Protein AF-A0A3P8L038-F1 (afdb_monomer_lite)

pLDDT: mean 95.34, std 8.79, range [51.38, 98.75]

Structure (mmCIF, N/CA/C/O backbone):
data_AF-A0A3P8L038-F1
#
_entry.id   AF-A0A3P8L038-F1
#
loop_
_atom_site.group_PDB
_atom_site.id
_atom_site.type_symbol
_atom_site.label_atom_id
_atom_site.label_alt_id
_atom_site.label_comp_id
_atom_site.label_asym_id
_atom_site.label_entity_id
_atom_site.label_seq_id
_atom_site.pdbx_PDB_ins_code
_atom_site.Cartn_x
_atom_site.Cartn_y
_atom_site.Cartn_z
_atom_site.occupancy
_atom_site.B_iso_or_equiv
_atom_site.auth_seq_id
_atom_site.auth_comp_id
_atom_site.auth_asym_id
_atom_site.auth_atom_id
_atom_site.pdbx_PDB_model_num
ATOM 1 N N . MET A 1 1 ? 19.004 14.419 -22.879 1.00 51.38 1 MET A N 1
ATOM 2 C CA . MET A 1 1 ? 19.322 14.757 -21.476 1.00 51.38 1 MET A CA 1
ATOM 3 C C . MET A 1 1 ? 18.644 13.710 -20.596 1.00 51.38 1 MET A C 1
ATOM 5 O O . MET A 1 1 ? 17.425 13.726 -20.511 1.00 51.38 1 MET A O 1
ATOM 9 N N . MET A 1 2 ? 19.384 12.719 -20.089 1.00 60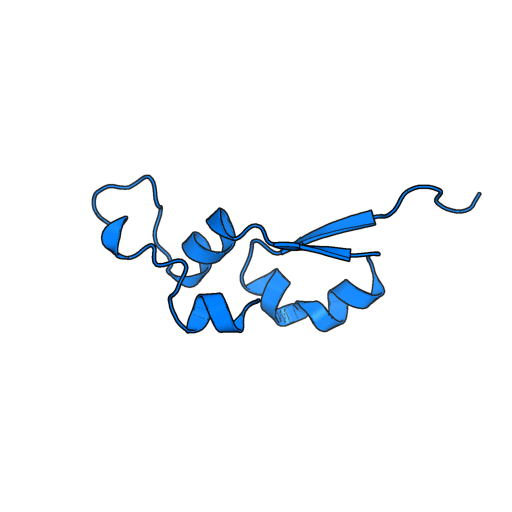.69 2 MET A N 1
ATOM 10 C CA . MET A 1 2 ? 18.814 11.617 -19.294 1.00 60.69 2 MET A CA 1
ATOM 11 C C . MET A 1 2 ? 18.452 12.101 -17.883 1.00 60.69 2 MET A C 1
ATOM 13 O O . MET A 1 2 ? 19.142 12.951 -17.328 1.00 60.69 2 MET A O 1
ATOM 17 N N . ARG A 1 3 ? 17.340 11.599 -17.340 1.00 65.56 3 ARG A N 1
ATOM 18 C CA . ARG A 1 3 ? 16.770 11.964 -16.034 1.00 65.56 3 ARG A CA 1
ATOM 19 C C . ARG A 1 3 ? 17.744 11.549 -14.915 1.00 65.56 3 ARG A C 1
ATOM 21 O O . ARG A 1 3 ? 18.067 10.377 -14.808 1.00 65.56 3 ARG A O 1
ATOM 28 N N . ILE A 1 4 ? 18.236 12.517 -14.131 1.00 73.94 4 ILE A N 1
ATOM 29 C CA . ILE A 1 4 ? 19.344 12.344 -13.158 1.00 73.94 4 ILE A CA 1
ATOM 30 C C . ILE A 1 4 ? 18.831 12.030 -11.732 1.00 73.94 4 ILE A C 1
ATOM 32 O O . ILE A 1 4 ? 19.615 11.744 -10.836 1.00 73.94 4 ILE A O 1
ATOM 36 N N . PHE A 1 5 ? 17.513 12.033 -11.506 1.00 83.75 5 PHE A N 1
ATOM 37 C CA . PHE A 1 5 ? 16.923 11.772 -10.189 1.00 83.75 5 PHE A CA 1
ATOM 38 C C . PHE A 1 5 ? 15.993 10.555 -10.218 1.00 83.75 5 PHE A C 1
ATOM 40 O O . PHE A 1 5 ? 15.133 10.503 -11.108 1.00 83.75 5 PHE A O 1
ATOM 47 N N . PRO A 1 6 ? 16.119 9.631 -9.243 1.00 87.56 6 PRO A N 1
ATOM 48 C CA . PRO A 1 6 ? 15.177 8.537 -9.057 1.00 87.56 6 PRO A CA 1
ATOM 49 C C . PRO A 1 6 ? 13.751 9.067 -8.912 1.00 87.56 6 PRO A C 1
ATOM 51 O O . PRO A 1 6 ? 13.478 10.002 -8.158 1.00 87.56 6 PRO A O 1
ATOM 54 N N . SER A 1 7 ? 12.841 8.468 -9.656 1.00 93.19 7 SER A N 1
ATOM 55 C CA . SER A 1 7 ? 11.414 8.721 -9.646 1.00 93.19 7 SER A CA 1
ATOM 56 C C . SER A 1 7 ? 10.691 7.637 -8.863 1.00 93.19 7 SER A C 1
ATOM 58 O O . SER A 1 7 ? 10.965 6.452 -9.013 1.00 93.19 7 SER A O 1
ATOM 60 N N . ALA A 1 8 ? 9.739 8.044 -8.038 1.00 95.69 8 ALA A N 1
ATOM 61 C CA . ALA A 1 8 ? 8.931 7.127 -7.257 1.00 95.69 8 ALA A CA 1
ATOM 62 C C . ALA A 1 8 ? 7.472 7.531 -7.289 1.00 95.69 8 ALA A C 1
ATOM 64 O O . ALA A 1 8 ? 7.134 8.684 -7.570 1.00 95.69 8 ALA A O 1
ATOM 65 N N . ILE A 1 9 ? 6.628 6.566 -6.953 1.00 97.50 9 ILE A N 1
ATOM 66 C CA . ILE A 1 9 ? 5.230 6.810 -6.632 1.00 97.50 9 ILE A CA 1
ATOM 67 C C . ILE A 1 9 ? 4.946 6.351 -5.208 1.00 97.50 9 ILE A C 1
ATOM 69 O O . ILE A 1 9 ? 5.596 5.438 -4.687 1.00 97.50 9 ILE A O 1
ATOM 73 N N . MET A 1 10 ? 3.953 6.986 -4.592 1.00 98.31 10 MET A N 1
ATOM 74 C CA . MET A 1 10 ? 3.391 6.499 -3.347 1.00 98.31 10 MET A CA 1
ATOM 75 C C . MET A 1 10 ? 2.272 5.502 -3.655 1.00 98.31 10 MET A C 1
ATOM 77 O O . MET A 1 10 ? 1.297 5.830 -4.330 1.00 98.31 10 MET A O 1
ATOM 81 N N . VAL A 1 11 ? 2.413 4.274 -3.166 1.00 98.56 11 VAL A N 1
ATOM 82 C CA . VAL A 1 11 ? 1.352 3.268 -3.177 1.00 98.56 11 VAL A CA 1
ATOM 83 C C . VAL A 1 11 ? 0.525 3.485 -1.917 1.00 98.56 11 VAL A C 1
ATOM 85 O O . VAL A 1 11 ? 0.823 2.965 -0.844 1.00 98.56 11 VAL A O 1
ATOM 88 N N . GLU A 1 12 ? -0.481 4.342 -2.047 1.00 98.69 12 GLU A N 1
ATOM 89 C CA . GLU A 1 12 ? -1.394 4.710 -0.959 1.00 98.69 12 GLU A CA 1
ATOM 90 C C . GLU A 1 12 ? -2.867 4.477 -1.300 1.00 98.69 12 GLU A C 1
ATOM 92 O O . GLU A 1 12 ? -3.736 4.676 -0.463 1.00 98.69 12 GLU A O 1
ATOM 97 N N . THR A 1 13 ? -3.163 4.013 -2.517 1.00 98.62 13 THR A N 1
ATOM 98 C 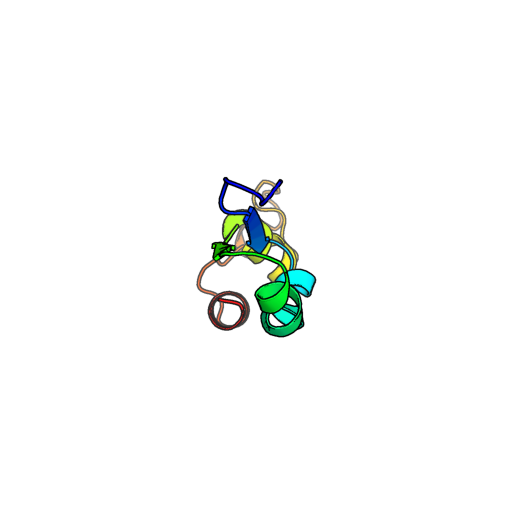CA . THR A 1 13 ? -4.519 3.643 -2.939 1.00 98.62 13 THR A CA 1
ATOM 99 C C . THR A 1 13 ? -4.589 2.152 -3.283 1.00 98.62 13 THR A C 1
ATOM 101 O O . THR A 1 13 ? -3.617 1.607 -3.815 1.00 98.62 13 THR A O 1
ATOM 104 N N . PRO A 1 14 ? -5.737 1.480 -3.068 1.00 98.56 14 PRO A N 1
ATOM 105 C CA . PRO A 1 14 ? -5.912 0.081 -3.458 1.00 98.56 14 PRO A CA 1
ATOM 106 C C . PRO A 1 14 ? -5.670 -0.144 -4.955 1.00 98.56 14 PRO A C 1
ATOM 108 O O . PRO A 1 14 ? -5.087 -1.149 -5.340 1.00 98.56 14 PRO A O 1
ATOM 111 N N . ALA A 1 15 ? -6.049 0.820 -5.800 1.00 98.62 1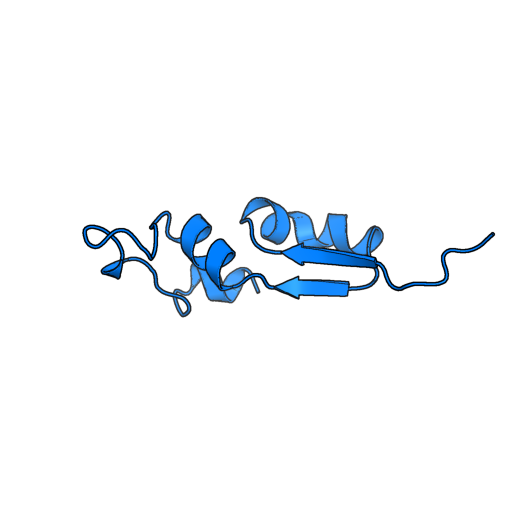5 ALA A N 1
ATOM 112 C CA . ALA A 1 15 ? -5.804 0.758 -7.239 1.00 98.62 15 ALA A CA 1
ATOM 113 C C . ALA A 1 15 ? -4.303 0.758 -7.580 1.00 98.62 15 ALA A C 1
ATOM 115 O O . ALA A 1 15 ? -3.880 -0.001 -8.450 1.00 98.62 15 ALA A O 1
ATOM 116 N N . ALA A 1 16 ? -3.494 1.565 -6.882 1.00 98.38 16 ALA A N 1
ATOM 117 C CA . ALA A 1 16 ? -2.042 1.560 -7.057 1.00 98.38 16 ALA A CA 1
ATOM 118 C C . ALA A 1 16 ? -1.419 0.222 -6.630 1.00 98.38 16 ALA A C 1
ATOM 120 O O . ALA A 1 16 ? -0.538 -0.274 -7.326 1.00 98.38 16 ALA A O 1
ATOM 121 N N . ALA A 1 17 ? -1.909 -0.387 -5.543 1.00 98.44 17 ALA A N 1
ATOM 122 C CA . ALA A 1 17 ? -1.453 -1.704 -5.096 1.00 98.44 17 ALA A CA 1
ATOM 123 C C . ALA A 1 17 ? -1.845 -2.822 -6.083 1.00 98.44 17 ALA A C 1
ATOM 125 O O . ALA A 1 17 ? -1.025 -3.671 -6.417 1.00 98.44 17 ALA A O 1
ATOM 126 N N . MET A 1 18 ? -3.076 -2.796 -6.611 1.00 98.50 18 MET A N 1
ATOM 127 C CA . MET A 1 18 ? -3.565 -3.785 -7.586 1.00 98.50 18 MET A CA 1
ATOM 128 C C . MET A 1 18 ? -2.828 -3.747 -8.931 1.00 98.50 18 MET A C 1
ATOM 130 O O . MET A 1 18 ? -2.807 -4.756 -9.627 1.00 98.50 18 MET A O 1
ATOM 134 N N . LEU A 1 19 ? -2.269 -2.594 -9.305 1.00 98.38 19 LEU A N 1
ATOM 135 C CA . LEU A 1 19 ? -1.552 -2.374 -10.566 1.00 98.38 19 LEU A CA 1
ATOM 136 C C . LEU A 1 19 ? -0.049 -2.143 -10.342 1.00 98.38 19 LEU A C 1
ATOM 138 O O . LEU A 1 19 ? 0.617 -1.512 -11.168 1.00 98.38 19 LEU A O 1
ATOM 142 N N . ALA A 1 20 ? 0.492 -2.601 -9.209 1.00 97.94 20 ALA A N 1
ATOM 143 C CA . ALA A 1 20 ? 1.892 -2.387 -8.855 1.00 97.94 20 ALA A CA 1
ATOM 144 C C . ALA A 1 20 ? 2.850 -2.968 -9.911 1.00 97.94 20 ALA A C 1
ATOM 146 O O . ALA A 1 20 ? 3.865 -2.355 -10.225 1.00 97.94 20 ALA A O 1
ATOM 147 N N . ASP A 1 21 ? 2.502 -4.094 -10.531 1.00 97.44 21 ASP A N 1
ATOM 148 C CA . ASP A 1 21 ? 3.239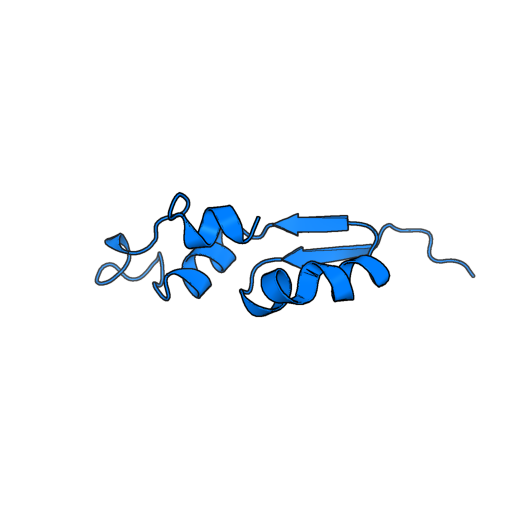 -4.693 -11.648 1.00 97.44 21 ASP A CA 1
ATOM 149 C C . ASP A 1 21 ? 3.312 -3.762 -12.873 1.00 97.44 21 ASP A C 1
ATOM 151 O O . ASP A 1 21 ? 4.377 -3.580 -13.468 1.00 97.44 21 ASP A O 1
ATOM 155 N N . VAL A 1 22 ? 2.204 -3.097 -13.209 1.00 97.69 22 VAL A N 1
ATOM 156 C CA . VAL A 1 22 ? 2.145 -2.118 -14.301 1.00 97.69 22 VAL A CA 1
ATOM 157 C C . VAL A 1 22 ? 2.992 -0.888 -13.970 1.00 97.69 22 VAL A C 1
ATOM 159 O O . VAL A 1 22 ? 3.754 -0.409 -14.819 1.00 97.69 22 VAL A O 1
ATOM 162 N N . PHE A 1 23 ? 2.886 -0.370 -12.743 1.00 97.00 23 PHE A N 1
ATOM 163 C CA . PHE A 1 23 ? 3.622 0.821 -12.314 1.00 97.00 23 PHE A CA 1
ATOM 164 C C . PHE A 1 23 ? 5.121 0.578 -12.119 1.00 97.00 23 PHE A C 1
ATOM 166 O O . PHE A 1 23 ? 5.899 1.503 -12.348 1.00 97.00 23 PHE A O 1
ATOM 173 N N . ALA A 1 24 ? 5.543 -0.647 -11.797 1.00 96.62 24 ALA A N 1
ATOM 174 C CA . ALA A 1 24 ? 6.952 -0.992 -11.594 1.00 96.62 24 ALA A CA 1
ATOM 175 C C . ALA A 1 24 ? 7.801 -0.745 -12.853 1.00 96.62 24 ALA A C 1
ATOM 177 O O . ALA A 1 24 ? 8.988 -0.456 -12.759 1.00 96.62 24 ALA A O 1
ATOM 178 N N . SER A 1 25 ? 7.186 -0.778 -14.040 1.00 96.00 25 SER A N 1
ATOM 179 C CA . SER A 1 25 ? 7.847 -0.440 -15.309 1.00 96.00 25 SER A CA 1
ATOM 180 C C . SER A 1 25 ? 8.034 1.070 -15.556 1.00 96.00 25 SER A C 1
ATOM 182 O O . SER A 1 25 ? 8.624 1.458 -16.564 1.00 96.00 25 SER A O 1
ATOM 184 N N . ARG A 1 26 ? 7.501 1.938 -14.681 1.00 95.75 26 ARG A N 1
ATOM 185 C CA . ARG A 1 26 ? 7.384 3.396 -14.897 1.00 95.75 26 ARG A CA 1
ATOM 186 C C . ARG A 1 26 ? 8.037 4.254 -13.812 1.00 95.75 26 ARG A C 1
ATOM 188 O O . ARG A 1 26 ? 8.065 5.476 -13.964 1.00 95.75 26 ARG A O 1
ATOM 195 N N . CYS A 1 27 ? 8.532 3.648 -12.738 1.00 95.56 27 CYS A N 1
ATOM 196 C CA . CYS A 1 27 ? 9.241 4.326 -11.658 1.00 95.56 27 CYS A CA 1
ATOM 197 C C . CYS A 1 27 ? 10.387 3.462 -11.129 1.00 95.56 27 CYS A C 1
ATOM 199 O O . CYS A 1 27 ? 10.400 2.250 -11.313 1.00 95.56 27 CYS A O 1
ATOM 201 N N . ASP A 1 28 ? 11.328 4.094 -10.440 1.00 96.38 28 ASP A N 1
ATOM 202 C CA . ASP A 1 28 ? 12.526 3.448 -9.911 1.00 96.38 28 ASP A CA 1
ATOM 203 C C . ASP A 1 28 ? 12.254 2.707 -8.593 1.00 96.38 28 ASP A C 1
ATOM 205 O O . ASP A 1 28 ? 12.917 1.717 -8.293 1.00 96.38 28 ASP A O 1
ATOM 209 N N . PHE A 1 29 ? 11.281 3.170 -7.798 1.00 96.75 29 PHE A N 1
ATOM 210 C CA . PHE A 1 29 ? 10.861 2.507 -6.560 1.00 96.75 29 PHE A CA 1
ATOM 211 C C . PHE A 1 29 ? 9.448 2.905 -6.116 1.00 96.75 29 PHE A C 1
ATOM 213 O O . PHE A 1 29 ? 8.880 3.906 -6.563 1.00 96.75 29 PHE A O 1
ATOM 220 N N . PHE A 1 30 ? 8.905 2.130 -5.177 1.00 98.38 30 PHE A N 1
ATOM 221 C CA . PHE A 1 30 ? 7.662 2.437 -4.479 1.00 98.38 30 PHE A CA 1
ATOM 222 C C . PHE A 1 30 ? 7.927 2.925 -3.060 1.00 98.38 30 PHE A C 1
ATOM 224 O O . PHE A 1 30 ? 8.804 2.420 -2.363 1.00 98.38 30 PHE A O 1
ATOM 231 N N . SER A 1 31 ? 7.119 3.886 -2.625 1.00 98.12 31 SER A N 1
ATOM 232 C CA . SER A 1 31 ? 6.961 4.235 -1.216 1.00 98.12 31 SER A CA 1
ATOM 233 C C . SER A 1 31 ? 5.563 3.822 -0.774 1.00 98.12 31 SER A C 1
ATOM 235 O O . SER A 1 31 ? 4.594 4.153 -1.451 1.00 98.12 31 SER A O 1
ATOM 237 N N . ILE A 1 32 ? 5.425 3.099 0.334 1.00 98.44 32 ILE A N 1
ATOM 238 C CA . ILE A 1 32 ? 4.105 2.690 0.825 1.00 98.44 32 ILE A CA 1
ATOM 239 C C . ILE A 1 32 ? 3.543 3.778 1.739 1.00 98.44 32 ILE A C 1
ATOM 241 O O . ILE A 1 32 ? 4.063 4.022 2.829 1.00 98.44 32 ILE A O 1
ATOM 245 N N . GLY A 1 33 ? 2.441 4.399 1.322 1.00 98.38 33 GLY A N 1
ATOM 246 C CA . GLY A 1 33 ? 1.667 5.312 2.160 1.00 98.38 33 GLY A CA 1
ATOM 247 C C . GLY A 1 33 ? 0.707 4.525 3.043 1.00 98.38 33 GLY A C 1
ATOM 248 O O . GLY A 1 33 ? -0.503 4.585 2.848 1.00 98.38 33 GLY A O 1
ATOM 249 N N . SER A 1 34 ? 1.234 3.750 3.999 1.00 98.19 34 SER A N 1
ATOM 250 C CA . SER A 1 34 ? 0.451 2.779 4.787 1.00 98.19 34 SER A CA 1
ATOM 251 C C . SER A 1 34 ? -0.741 3.405 5.510 1.00 98.19 34 SER A C 1
ATOM 253 O O . SER A 1 34 ? -1.756 2.741 5.716 1.00 98.19 34 SER A O 1
ATOM 255 N N . ASN A 1 35 ? -0.627 4.681 5.875 1.00 98.06 35 ASN A N 1
ATOM 256 C CA . ASN A 1 35 ? -1.681 5.430 6.538 1.00 98.06 35 ASN A CA 1
ATOM 257 C C . ASN A 1 35 ? -2.932 5.571 5.666 1.00 98.06 35 ASN A C 1
ATOM 259 O O . ASN A 1 35 ? -4.043 5.265 6.097 1.00 98.06 35 ASN A O 1
ATOM 263 N N . ASP A 1 36 ? -2.754 5.998 4.425 1.00 98.56 36 ASP A N 1
ATOM 264 C CA . ASP A 1 36 ? -3.869 6.229 3.513 1.00 98.56 36 ASP A CA 1
ATOM 265 C C . ASP A 1 36 ? -4.279 4.916 2.833 1.00 98.56 36 ASP A C 1
ATOM 267 O O . ASP A 1 36 ? -5.472 4.645 2.693 1.00 98.56 36 ASP A O 1
ATOM 271 N N . LEU A 1 37 ? -3.322 4.014 2.581 1.00 98.62 37 LEU A N 1
ATOM 272 C CA . LEU A 1 37 ? -3.601 2.665 2.088 1.00 98.62 37 LEU A CA 1
ATOM 273 C C . LEU A 1 37 ? -4.504 1.885 3.049 1.00 98.62 37 LEU A C 1
ATOM 275 O O . LEU A 1 37 ? -5.491 1.297 2.614 1.00 98.62 37 LEU A O 1
ATOM 279 N N . THR A 1 38 ? -4.213 1.920 4.356 1.00 98.75 38 THR A N 1
ATOM 280 C CA . THR A 1 38 ? -5.074 1.297 5.375 1.00 98.75 38 THR A CA 1
ATOM 281 C C . THR A 1 38 ? -6.469 1.905 5.317 1.00 98.75 38 THR A C 1
ATOM 283 O O . THR A 1 38 ? -7.438 1.168 5.184 1.00 98.75 38 THR A O 1
ATOM 286 N N . GLN A 1 39 ? -6.570 3.237 5.336 1.00 98.69 39 GLN A N 1
ATOM 287 C CA . GLN A 1 39 ? -7.845 3.955 5.320 1.00 98.69 39 GLN A CA 1
ATOM 288 C C . GLN A 1 39 ? -8.709 3.614 4.099 1.00 98.69 39 GLN A C 1
ATOM 290 O O . GLN A 1 39 ? -9.913 3.402 4.249 1.00 98.69 39 GLN A O 1
ATOM 295 N N . TYR A 1 40 ? -8.120 3.539 2.904 1.00 98.62 40 TYR A N 1
ATOM 296 C CA . TYR A 1 40 ? -8.860 3.203 1.690 1.00 98.62 40 TYR A CA 1
ATOM 297 C C . TYR A 1 40 ? -9.200 1.712 1.583 1.00 98.62 40 TYR A C 1
ATOM 299 O O . TYR A 1 40 ? -10.263 1.384 1.062 1.00 98.62 40 TYR A O 1
ATOM 307 N N . ILE A 1 41 ? -8.354 0.806 2.088 1.00 98.56 41 ILE A N 1
ATOM 308 C CA . ILE A 1 41 ? -8.653 -0.636 2.111 1.00 98.56 41 ILE A CA 1
ATOM 309 C C . ILE A 1 41 ? -9.765 -0.954 3.117 1.00 98.56 41 ILE A C 1
ATOM 311 O O . ILE A 1 41 ? -10.670 -1.725 2.803 1.00 98.56 41 ILE A O 1
ATOM 315 N N . THR A 1 42 ? -9.718 -0.375 4.321 1.00 98.19 42 THR A N 1
ATOM 316 C CA . THR A 1 42 ? -10.723 -0.609 5.374 1.00 98.19 42 THR A CA 1
ATOM 317 C C . THR A 1 42 ? -11.935 0.316 5.265 1.00 98.19 42 THR A C 1
ATOM 319 O O . THR A 1 42 ? -12.869 0.185 6.054 1.00 98.19 42 THR A O 1
ATOM 322 N N . ALA A 1 43 ? -11.934 1.243 4.298 1.00 98.19 43 ALA A N 1
ATOM 323 C CA . ALA A 1 43 ? -12.967 2.258 4.093 1.00 98.19 43 ALA A CA 1
ATOM 324 C C . ALA A 1 43 ? -13.307 3.041 5.380 1.00 98.19 43 ALA A C 1
ATOM 326 O O . ALA A 1 43 ? -14.469 3.331 5.669 1.00 98.19 43 ALA A O 1
ATOM 327 N N . SER A 1 44 ? -12.283 3.377 6.171 1.00 97.81 44 SER A N 1
ATOM 328 C CA . SER A 1 44 ? -12.447 3.991 7.491 1.00 97.81 44 SER A CA 1
ATOM 329 C C . SER A 1 44 ? -11.516 5.185 7.684 1.00 97.81 44 SER A C 1
ATOM 331 O O . SER A 1 44 ? -10.299 5.019 7.775 1.00 97.81 44 SER A O 1
ATOM 333 N N . ASP A 1 45 ? -12.093 6.381 7.802 1.00 97.75 45 ASP A N 1
ATOM 334 C CA . ASP A 1 45 ? -11.356 7.598 8.152 1.00 97.75 45 ASP A CA 1
ATOM 335 C C . ASP A 1 45 ? -10.792 7.493 9.578 1.00 97.75 45 ASP A C 1
ATOM 337 O O . ASP A 1 45 ? -11.548 7.415 10.553 1.00 97.75 45 ASP A O 1
ATOM 341 N N . ARG A 1 46 ? -9.459 7.512 9.700 1.00 96.56 46 ARG A N 1
ATOM 342 C CA . ARG A 1 46 ? -8.757 7.404 10.991 1.00 96.56 46 ARG A CA 1
ATOM 343 C C . ARG A 1 46 ? -9.029 8.577 11.935 1.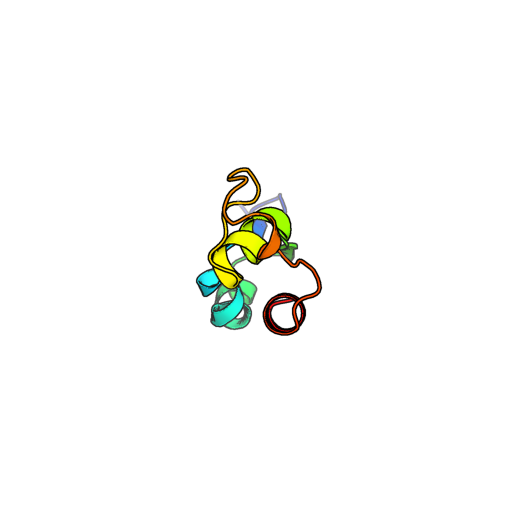00 96.56 46 ARG A C 1
ATOM 345 O O . ARG A 1 46 ? -8.857 8.433 13.139 1.00 96.56 46 ARG A O 1
ATOM 352 N N . ASN A 1 47 ? -9.466 9.720 11.406 1.00 97.62 47 ASN A N 1
ATOM 353 C CA . ASN A 1 47 ? -9.795 10.909 12.191 1.00 97.62 47 ASN A CA 1
ATOM 354 C C . ASN A 1 47 ? -11.281 10.962 12.584 1.00 97.62 47 ASN A C 1
ATOM 356 O O . ASN A 1 47 ? -11.687 11.825 13.363 1.00 97.62 47 ASN A O 1
ATOM 360 N N . ASN A 1 48 ? -12.109 10.046 12.072 1.00 98.19 48 ASN A N 1
ATOM 361 C CA . ASN A 1 48 ? -13.525 9.977 12.404 1.00 98.19 48 ASN A CA 1
ATOM 362 C C . ASN A 1 48 ? -13.757 8.998 13.559 1.00 98.19 48 ASN A C 1
ATOM 364 O O . ASN A 1 48 ? -13.750 7.778 13.384 1.00 98.19 48 ASN A O 1
ATOM 368 N N . SER A 1 49 ? -14.049 9.536 14.745 1.00 98.00 49 SER A N 1
ATOM 369 C CA . SER A 1 49 ? -14.232 8.752 15.974 1.00 98.00 49 SER A CA 1
ATOM 370 C C . SER A 1 49 ? -15.300 7.655 15.880 1.00 98.00 49 SER A C 1
ATOM 372 O O . SER A 1 49 ? -15.211 6.663 16.603 1.00 98.00 49 SER A O 1
ATOM 374 N N . LYS A 1 50 ? -16.274 7.786 14.967 1.00 98.31 50 LYS A N 1
ATOM 375 C CA . LYS A 1 50 ? -17.323 6.780 14.737 1.00 98.31 50 LYS A CA 1
ATOM 376 C C . LYS A 1 50 ? -16.807 5.523 14.036 1.00 98.31 50 LYS A C 1
ATOM 378 O O . LYS A 1 50 ? -17.398 4.464 14.216 1.00 98.31 50 LYS A O 1
ATOM 383 N N . VAL A 1 51 ? -15.734 5.625 13.249 1.00 98.06 51 VAL A N 1
ATOM 384 C CA . VAL A 1 51 ? -15.213 4.525 12.412 1.00 98.06 51 VAL A CA 1
ATOM 385 C C . VAL A 1 51 ? -13.724 4.236 12.613 1.00 98.06 51 VAL A C 1
ATOM 387 O O . VAL A 1 51 ? -13.241 3.236 12.097 1.00 98.06 51 VAL A O 1
ATOM 390 N N . GLN A 1 52 ? -13.002 5.031 13.409 1.00 97.44 52 GLN A N 1
ATOM 391 C CA . GLN A 1 52 ? -11.562 4.857 13.657 1.00 97.44 52 GLN A CA 1
ATOM 392 C C . GLN A 1 52 ? -11.173 3.452 14.158 1.00 97.44 52 GLN A C 1
ATOM 394 O O . GLN A 1 52 ? -10.063 3.002 13.920 1.00 97.44 52 GLN A O 1
ATOM 399 N N . HIS A 1 53 ? -12.082 2.726 14.819 1.00 97.50 53 HIS A N 1
ATOM 400 C CA . HIS A 1 53 ? -11.841 1.359 15.299 1.00 97.50 53 HIS A CA 1
ATOM 401 C C . HIS A 1 53 ? -11.744 0.316 14.165 1.00 97.50 53 HIS A C 1
ATOM 403 O O . HIS A 1 53 ? -11.257 -0.793 14.385 1.00 97.50 53 HIS A O 1
ATOM 409 N N . LEU A 1 54 ? -12.206 0.664 12.958 1.00 98.19 54 LEU A N 1
ATOM 410 C CA . LEU A 1 54 ? -12.079 -0.147 11.745 1.00 98.19 54 LEU A CA 1
ATOM 411 C C . LEU A 1 54 ? -10.742 0.090 11.022 1.00 98.19 54 LEU A C 1
ATOM 413 O O . LEU A 1 54 ? -10.358 -0.721 10.182 1.00 98.19 54 LEU A O 1
ATOM 417 N N . TYR A 1 55 ? -10.012 1.158 11.366 1.00 98.44 55 TYR A N 1
ATOM 418 C CA . TYR A 1 55 ? -8.678 1.424 10.837 1.00 98.44 55 TYR A CA 1
ATOM 419 C C . TYR A 1 55 ? -7.686 0.420 11.437 1.00 98.44 55 TYR A C 1
ATOM 421 O O . TYR A 1 55 ? -7.247 0.548 12.580 1.00 98.44 55 TYR A O 1
ATOM 429 N N . GLN A 1 56 ? -7.354 -0.615 10.666 1.00 98.19 56 GLN A N 1
ATOM 430 C CA . GLN A 1 56 ? -6.525 -1.732 11.115 1.00 98.19 56 GLN A CA 1
ATOM 431 C C . GLN A 1 56 ? -5.322 -1.927 10.179 1.00 98.19 56 GLN A C 1
ATOM 433 O O . GLN A 1 56 ? -5.424 -2.672 9.204 1.00 98.19 56 GLN A O 1
ATOM 438 N N . PRO A 1 57 ? -4.157 -1.320 10.483 1.00 98.06 57 PRO A N 1
ATOM 439 C CA . PRO A 1 57 ? -2.953 -1.445 9.651 1.00 98.06 57 PRO A CA 1
ATOM 440 C C . PRO A 1 57 ? -2.458 -2.886 9.471 1.00 98.06 57 PRO A C 1
ATOM 442 O O . PRO A 1 57 ? -1.838 -3.214 8.467 1.00 98.06 57 PRO A O 1
ATOM 445 N N . HIS A 1 58 ? -2.751 -3.762 10.435 1.00 98.12 58 HIS A N 1
ATOM 446 C CA . HIS A 1 58 ? -2.380 -5.179 10.398 1.00 98.12 58 HIS A CA 1
ATOM 447 C C . HIS A 1 58 ? -3.499 -6.087 9.865 1.00 98.12 58 HIS A C 1
ATOM 449 O O . HIS A 1 58 ? -3.401 -7.309 9.971 1.00 98.12 58 HIS A O 1
ATOM 455 N N . HIS A 1 59 ? -4.579 -5.521 9.313 1.00 98.19 59 HIS A N 1
ATOM 456 C CA . HIS A 1 59 ? -5.629 -6.320 8.694 1.00 98.19 59 HIS A CA 1
ATOM 457 C C . HIS A 1 59 ? -5.042 -7.128 7.520 1.00 98.19 59 HIS A C 1
ATOM 459 O O . HIS A 1 59 ? -4.287 -6.566 6.722 1.00 98.19 59 HIS A O 1
ATOM 465 N N . PRO A 1 60 ? -5.404 -8.414 7.337 1.00 98.50 60 PRO A N 1
ATOM 466 C CA . PRO A 1 60 ? -4.820 -9.251 6.286 1.00 98.50 60 PRO A CA 1
ATOM 467 C C . PRO A 1 60 ? -4.918 -8.659 4.874 1.00 98.50 60 PRO A C 1
ATOM 469 O O . PRO A 1 60 ? -4.027 -8.871 4.061 1.00 98.50 60 PRO A O 1
ATOM 472 N N . ALA A 1 61 ? -5.978 -7.898 4.578 1.00 98.25 61 ALA A N 1
ATOM 473 C CA . ALA A 1 61 ? -6.122 -7.211 3.292 1.00 98.25 61 ALA A CA 1
ATOM 474 C C . ALA A 1 61 ? -5.085 -6.091 3.082 1.00 98.25 61 ALA A C 1
ATOM 476 O O . ALA A 1 61 ? -4.618 -5.918 1.964 1.00 98.25 61 ALA A O 1
ATOM 477 N N . VAL A 1 62 ? -4.703 -5.368 4.144 1.00 98.50 62 VAL A N 1
ATOM 478 C CA . VAL A 1 62 ? -3.663 -4.326 4.086 1.00 98.50 62 VAL A CA 1
ATOM 479 C C . VAL A 1 62 ? -2.297 -4.976 3.922 1.00 98.50 62 VAL A C 1
ATOM 481 O O . VAL A 1 62 ? -1.549 -4.603 3.029 1.00 98.50 62 VAL A O 1
ATOM 484 N N . LEU A 1 63 ? -2.006 -6.006 4.722 1.00 98.50 63 LEU A N 1
ATOM 485 C CA . LEU A 1 63 ? -0.730 -6.720 4.652 1.00 98.50 63 LEU A CA 1
ATOM 486 C C . LEU A 1 63 ? -0.515 -7.428 3.311 1.00 98.50 63 LEU A C 1
ATOM 488 O O . LEU A 1 63 ? 0.615 -7.517 2.864 1.00 98.50 63 LEU A O 1
ATOM 492 N N . ARG A 1 64 ? -1.576 -7.924 2.660 1.00 98.19 64 ARG A N 1
ATOM 493 C CA . ARG A 1 64 ? -1.485 -8.512 1.310 1.00 98.19 64 ARG A CA 1
ATOM 494 C C . ARG A 1 64 ? -1.285 -7.485 0.197 1.00 98.19 64 ARG A C 1
ATOM 496 O O . ARG A 1 64 ? -0.932 -7.883 -0.906 1.00 98.19 64 ARG 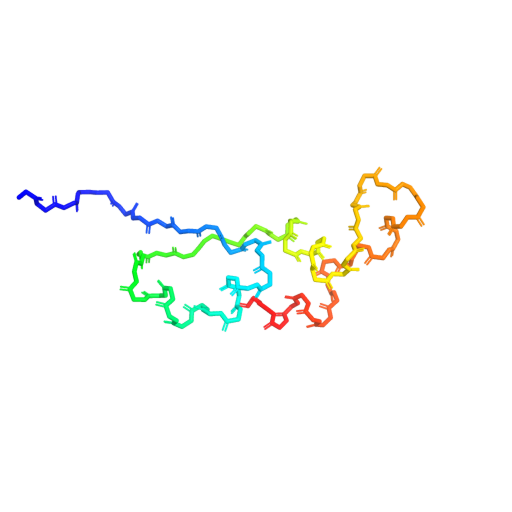A O 1
ATOM 503 N N . ALA A 1 65 ? -1.591 -6.215 0.448 1.00 97.94 65 ALA A N 1
ATOM 504 C CA . ALA A 1 65 ? -1.401 -5.141 -0.522 1.00 97.94 65 ALA A CA 1
ATOM 505 C C . ALA A 1 65 ? 0.035 -4.579 -0.520 1.00 97.94 65 ALA A C 1
ATOM 507 O O . ALA A 1 65 ? 0.345 -3.740 -1.364 1.00 97.94 65 ALA A O 1
ATOM 508 N N . ILE A 1 66 ? 0.872 -5.012 0.431 1.00 96.62 66 ILE A N 1
ATOM 509 C CA . ILE A 1 66 ? 2.281 -4.636 0.618 1.00 96.62 66 ILE A CA 1
ATOM 510 C C . ILE A 1 66 ? 3.157 -5.811 0.188 1.00 96.62 66 ILE A C 1
ATOM 512 O O . ILE A 1 66 ? 4.159 -5.555 -0.513 1.00 96.62 66 ILE A O 1
#

InterPro domains:
  IPR000121 PEP-utilising enzyme, C-terminal [PF02896] (8-66)
  IPR015813 Pyruvate/Phosphoenolpyruvate kinase-like domain superfamily [SSF51621] (7-66)
  IPR040442 Pyruvate kinase-like domain superfamily [G3DSA:3.20.20.60] (3-66)
  IPR050499 Phosphoenolpyruvate-dependent sugar PTS enzyme [PTHR46244] (9-66)

Organism: Raoultella terrigena (NCBI:txid577)

Sequence (66 aa):
MMRIFPSAIMVETPAAAMLADVFASRCDFFSIGSNDLTQYITASDRNNSKVQHLYQPHHPAVLRAI

Foldseek 3Di:
DDDPDFFEDEPLALVCLVCVVVCVVPGPDYDYPLQNNLCRQQVADCPDPVGVVSSDSPPPSNVVSD

Radius of gyration: 14.25 Å; chains: 1; bounding box: 37×24×38 Å

Secondary structure (DSSP, 8-state):
----S--EEEE-SHHHHHTHHHHHTT-SEEEE-HHHHHHHHHT--TT-TTTGGG--TT-HHHHTT-